Protein AF-A0A2D6WNH4-F1 (afdb_monomer_lite)

Sequence (177 aa):
MKTLCTFFYKVLSRVLILVFLPVSLILLTACETTTAGPNQQRSAAQGAITGALAGAIIGNQSDDNDGSARGAAIGAFAGAVIGSNIGEARDKEIREYREAQRELAQARKEAAIQRGSNITDAELEEAKIRAMGAEAKLNKLKMEQAALIKRAKELKELRAREQRALEELDRLAQGPM

Radius of gyration: 30.28 Å; chains: 1; bounding box: 58×64×82 Å

Secondary structure (DSSP, 8-state):
-HHHHHHHHHHHHHHHHHHHHHHHHHHTT-----PPPHHHHHHHHHHHHHHHHHHHHHHTTSSSTTHHHHHHHHHHHHHHHHHHHHHHHHHHHHHHHHHHHHHHHHHHHHHHHHHTTS--HHHHHHHHHHHHHHHHHHHHHHHHHHHHHHHHHHHHHHHHHHHHHHHHHHHHHT---

Foldseek 3Di:
DVVVVVVVVVVVVVVCCVVVVVVVVVVVVQPDDDDFDPLLQVQLQVQLQVQLVVQLVVLVPPPDPCRNVVRNNVRNVVRNSVRNSVSVVVVVVVVVVVVVVVVVVVVVVVVVVVVVVPPPPVVVVVVVVVVVVVVVVVVVVVVVVVVVVVVVVVVVVVVVVVVVVVVVVVVVVCPDD

Structure (mmCIF, N/CA/C/O backbone):
data_AF-A0A2D6WNH4-F1
#
_entry.id   AF-A0A2D6WNH4-F1
#
loop_
_atom_site.group_PDB
_atom_site.id
_atom_site.type_symbol
_atom_site.label_atom_id
_atom_site.label_alt_id
_atom_site.label_comp_id
_atom_site.label_asym_id
_atom_site.label_entity_id
_atom_site.label_seq_id
_atom_site.pdbx_PDB_ins_code
_atom_site.Cartn_x
_at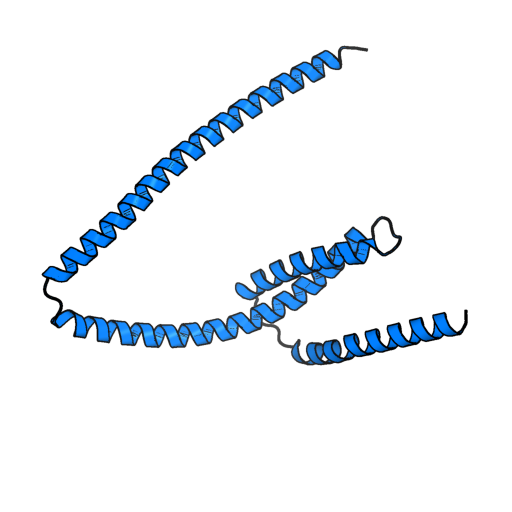om_site.Cartn_y
_atom_site.Cartn_z
_atom_site.occupancy
_atom_site.B_iso_or_equiv
_atom_site.auth_seq_id
_atom_site.auth_comp_id
_atom_site.auth_asym_id
_atom_site.auth_atom_id
_atom_site.pdbx_PDB_model_num
ATOM 1 N N . MET A 1 1 ? -38.048 -29.741 16.646 1.00 50.31 1 MET A N 1
ATOM 2 C CA . MET A 1 1 ? -36.759 -29.462 17.332 1.00 50.31 1 MET A CA 1
ATOM 3 C C . MET A 1 1 ? -35.581 -30.314 16.839 1.00 50.31 1 MET A C 1
ATOM 5 O O . MET A 1 1 ? -34.544 -29.735 16.553 1.00 50.31 1 MET A O 1
ATOM 9 N N . LYS A 1 2 ? -35.693 -31.645 16.675 1.00 45.41 2 LYS A N 1
ATOM 10 C CA . LYS A 1 2 ? -34.552 -32.517 16.285 1.00 45.41 2 LYS A CA 1
ATOM 11 C C . LYS A 1 2 ? -33.973 -32.256 14.875 1.00 45.41 2 LYS A C 1
ATOM 13 O O . LYS A 1 2 ? -32.772 -32.401 14.665 1.00 45.41 2 LYS A O 1
ATOM 18 N N . THR A 1 3 ? -34.803 -31.817 13.930 1.00 44.50 3 THR A N 1
ATOM 19 C CA . THR A 1 3 ? -34.417 -31.474 12.545 1.00 44.50 3 THR A CA 1
ATOM 20 C C . THR A 1 3 ? -33.655 -30.153 12.421 1.00 44.50 3 THR A C 1
ATOM 22 O O . THR A 1 3 ? -32.805 -30.021 11.549 1.00 44.50 3 THR A O 1
ATOM 25 N N . LEU A 1 4 ? -33.894 -29.193 13.320 1.00 51.72 4 LEU A N 1
ATOM 26 C CA . LEU A 1 4 ? -33.196 -27.902 13.312 1.00 51.72 4 LEU A CA 1
ATOM 27 C C . LEU A 1 4 ? -31.758 -28.048 13.838 1.00 51.72 4 LEU A C 1
ATOM 29 O O . LEU A 1 4 ? -30.824 -27.502 13.265 1.00 51.72 4 LEU A O 1
ATOM 33 N N . CYS A 1 5 ? -31.574 -28.864 14.881 1.00 48.47 5 CYS A N 1
ATOM 34 C CA . CYS A 1 5 ? -30.268 -29.127 15.489 1.00 48.47 5 CYS A CA 1
ATOM 35 C C . CYS A 1 5 ? -29.350 -29.953 14.566 1.00 48.47 5 CYS A C 1
ATOM 37 O O . CYS A 1 5 ? -28.169 -29.654 14.423 1.00 48.47 5 CYS A O 1
ATOM 39 N N . THR A 1 6 ? -29.905 -30.940 13.853 1.00 50.81 6 THR A N 1
ATOM 40 C CA . THR A 1 6 ? -29.161 -31.705 12.836 1.00 50.81 6 THR A CA 1
ATOM 41 C C . THR A 1 6 ? -28.815 -30.863 11.611 1.00 50.81 6 THR A C 1
ATOM 43 O O . THR A 1 6 ? -27.744 -31.052 11.041 1.00 50.81 6 THR A O 1
ATOM 46 N N . PHE A 1 7 ? -29.665 -29.904 11.229 1.00 63.47 7 PHE A N 1
ATOM 47 C CA . PHE A 1 7 ? -29.358 -28.950 10.163 1.00 63.47 7 PHE A CA 1
ATOM 48 C C . PHE A 1 7 ? -28.214 -28.009 10.562 1.00 63.47 7 PHE A C 1
ATOM 50 O O . PHE A 1 7 ? -27.222 -27.933 9.841 1.00 63.47 7 PHE A O 1
ATOM 57 N N . PHE A 1 8 ? -28.289 -27.383 11.742 1.00 62.81 8 PHE A N 1
ATOM 58 C CA . PHE A 1 8 ? -27.215 -26.533 12.269 1.00 62.81 8 PHE A CA 1
ATOM 59 C C . PHE A 1 8 ? -25.893 -27.294 12.423 1.00 62.81 8 PHE A C 1
ATOM 61 O O . PHE A 1 8 ? -24.862 -26.812 11.968 1.00 62.81 8 PHE A O 1
ATOM 68 N N . TYR A 1 9 ? -25.918 -28.513 12.968 1.00 61.38 9 TYR A N 1
ATOM 69 C CA . TYR A 1 9 ? -24.726 -29.355 13.109 1.00 61.38 9 TYR A CA 1
ATOM 70 C C . TYR A 1 9 ? -24.104 -29.737 11.753 1.00 61.38 9 TYR A C 1
ATOM 72 O O . TYR A 1 9 ? -22.884 -29.734 11.592 1.00 61.38 9 TYR A O 1
ATOM 80 N N . LYS A 1 10 ? -24.932 -30.016 10.739 1.00 55.06 10 LYS A N 1
ATOM 81 C CA . LYS A 1 10 ? -24.482 -30.403 9.392 1.00 55.06 10 LYS A CA 1
ATOM 82 C C . LYS A 1 10 ? -23.958 -29.212 8.583 1.00 55.06 10 LYS A C 1
ATOM 84 O O . LYS A 1 10 ? -23.014 -29.375 7.812 1.00 55.06 10 LYS A O 1
ATOM 89 N N . VAL A 1 11 ? -24.531 -28.024 8.781 1.00 66.94 11 VAL A N 1
ATOM 90 C CA . VAL A 1 11 ? -24.036 -26.758 8.216 1.00 66.94 11 VAL A CA 1
ATOM 91 C C . VAL A 1 11 ? -22.718 -26.364 8.883 1.00 66.94 11 VAL A C 1
ATOM 93 O O . VAL A 1 11 ? -21.741 -26.120 8.180 1.00 66.94 11 VAL A O 1
ATOM 96 N N . LEU A 1 12 ? -22.648 -26.409 10.215 1.00 69.81 12 LEU A N 1
ATOM 97 C CA . LEU A 1 12 ? -21.442 -26.089 10.979 1.00 69.81 12 LEU A CA 1
ATOM 98 C C . LEU A 1 12 ? -20.280 -27.030 10.624 1.00 69.81 12 LEU A C 1
ATOM 100 O O . LEU A 1 12 ? -19.179 -26.562 10.367 1.00 69.81 12 LEU A O 1
ATOM 104 N N . SER A 1 13 ? -20.533 -28.339 10.504 1.00 69.25 13 SER A N 1
ATOM 105 C CA . SER A 1 13 ? -19.529 -29.337 10.099 1.00 69.25 13 SER A CA 1
ATOM 106 C C . SER A 1 13 ? -19.001 -29.117 8.675 1.00 69.25 13 SER A C 1
ATOM 108 O O . SER A 1 13 ? -17.797 -29.215 8.443 1.00 69.25 13 SER A O 1
ATOM 110 N N . ARG A 1 14 ? -19.870 -28.763 7.717 1.00 68.38 14 ARG A N 1
ATOM 111 C CA . ARG A 1 14 ? -19.444 -28.475 6.336 1.00 68.38 14 ARG A CA 1
ATOM 112 C C . ARG A 1 14 ? -18.647 -27.182 6.221 1.00 68.38 14 ARG A C 1
ATOM 114 O O . ARG A 1 14 ? -17.688 -27.153 5.459 1.00 68.38 14 ARG A O 1
ATOM 121 N N . VAL A 1 15 ? -19.006 -26.151 6.986 1.00 75.06 15 VAL A N 1
ATOM 122 C CA . VAL A 1 15 ? -18.234 -24.901 7.075 1.00 75.06 15 VAL A CA 1
ATOM 123 C C . VAL A 1 15 ? -16.864 -25.169 7.693 1.00 75.06 15 VAL A C 1
ATOM 125 O O . VAL A 1 15 ? -15.859 -24.703 7.166 1.00 75.06 15 VAL A O 1
ATOM 128 N N . LEU A 1 16 ? -16.800 -25.990 8.744 1.00 74.88 16 LEU A N 1
ATOM 129 C CA . LEU A 1 16 ? -15.542 -26.349 9.393 1.00 74.88 16 LEU A CA 1
ATOM 130 C C . LEU A 1 16 ? -14.604 -27.081 8.426 1.00 74.88 16 LEU A C 1
ATOM 132 O O . LEU A 1 16 ? -13.440 -26.718 8.344 1.00 74.88 16 LEU A O 1
ATOM 136 N N . ILE A 1 17 ? -15.116 -28.024 7.627 1.00 76.06 17 ILE A N 1
ATOM 137 C CA . ILE A 1 17 ? -14.339 -28.742 6.599 1.00 76.06 17 ILE A CA 1
ATOM 138 C C . ILE A 1 17 ? -13.912 -27.809 5.453 1.00 76.06 17 ILE A C 1
ATOM 140 O O . ILE A 1 17 ? -12.757 -27.852 5.033 1.00 76.06 17 ILE A O 1
ATOM 144 N N . LEU A 1 18 ? -14.811 -26.944 4.966 1.00 72.00 18 LEU A N 1
ATOM 145 C CA . LEU A 1 18 ? -14.523 -25.989 3.885 1.00 72.00 18 LEU A CA 1
ATOM 146 C C . LEU A 1 18 ? -13.491 -24.926 4.279 1.00 72.00 18 LEU A C 1
ATOM 148 O O . LEU A 1 18 ? -12.800 -24.412 3.406 1.00 72.00 18 LEU A O 1
ATOM 152 N N . VAL A 1 19 ? -13.376 -24.611 5.570 1.00 76.69 19 VAL A N 1
ATOM 153 C CA . VAL A 1 19 ? -12.378 -23.673 6.101 1.00 76.69 19 VAL A CA 1
ATOM 154 C C . VAL A 1 19 ? -11.085 -24.394 6.496 1.00 76.69 19 VAL A C 1
ATOM 156 O O . VAL A 1 19 ? -10.005 -23.896 6.196 1.00 76.69 19 VAL A O 1
ATOM 159 N N . PHE A 1 20 ? -11.150 -25.587 7.099 1.00 73.00 20 PHE A N 1
ATOM 160 C CA . PHE A 1 20 ? -9.949 -26.330 7.511 1.00 73.00 20 PHE A CA 1
ATOM 161 C C . PHE A 1 20 ? -9.117 -26.844 6.332 1.00 73.00 20 PHE A C 1
ATOM 163 O O . PHE A 1 20 ? -7.889 -26.840 6.408 1.00 73.00 20 PHE A O 1
ATOM 170 N N . LEU A 1 21 ? -9.763 -27.279 5.246 1.00 72.38 21 LEU A N 1
ATOM 171 C CA . LEU A 1 21 ? -9.076 -27.841 4.082 1.00 72.38 21 LEU A CA 1
ATOM 172 C C . LEU A 1 21 ? -8.117 -26.837 3.396 1.00 72.38 21 LEU A C 1
ATOM 174 O O . LEU A 1 21 ? -6.955 -27.194 3.199 1.00 72.38 21 LEU A O 1
ATOM 178 N N . PRO A 1 22 ? -8.516 -25.586 3.073 1.00 72.12 22 PRO A N 1
ATOM 179 C CA . PRO A 1 22 ? -7.588 -24.604 2.508 1.00 72.12 22 PRO A CA 1
ATOM 180 C C . PRO A 1 22 ? -6.554 -24.115 3.532 1.00 72.12 22 PRO A C 1
ATOM 182 O O . PRO A 1 22 ? -5.404 -23.887 3.165 1.00 72.12 22 PRO A O 1
ATOM 185 N N . VAL A 1 23 ? -6.915 -24.012 4.817 1.00 73.25 23 VAL A N 1
ATOM 186 C CA . VAL A 1 23 ? -5.987 -23.608 5.892 1.00 73.25 23 VAL A CA 1
ATOM 187 C C . VAL A 1 23 ? -4.839 -24.609 6.046 1.00 73.25 23 VAL A C 1
ATOM 189 O O . VAL A 1 23 ? -3.686 -24.200 6.169 1.00 73.25 23 VAL A O 1
ATOM 192 N N . SER A 1 24 ? -5.121 -25.913 5.955 1.00 65.44 24 SER A N 1
ATOM 193 C CA . SER A 1 24 ? -4.091 -26.958 5.971 1.00 65.44 24 SER A CA 1
ATOM 194 C C . SER A 1 24 ? -3.094 -26.821 4.819 1.00 65.44 24 SER A C 1
ATOM 196 O O . SER A 1 24 ? -1.923 -27.134 5.001 1.00 65.44 24 SER A O 1
ATOM 198 N N . LEU A 1 25 ? -3.540 -26.371 3.644 1.00 63.34 25 LEU A N 1
ATOM 199 C CA . LEU A 1 25 ? -2.688 -26.243 2.462 1.00 63.34 25 LEU A CA 1
ATOM 200 C C . LEU A 1 25 ? -1.765 -25.016 2.553 1.00 63.34 25 LEU A C 1
ATOM 202 O O . LEU A 1 25 ? -0.616 -25.076 2.128 1.00 63.34 25 LEU A O 1
ATOM 206 N N . ILE A 1 26 ? -2.247 -23.934 3.172 1.00 66.38 26 ILE A N 1
ATOM 207 C CA . ILE A 1 26 ? -1.484 -22.697 3.413 1.00 66.38 26 ILE A CA 1
ATOM 208 C C . ILE A 1 26 ? -0.382 -22.913 4.468 1.00 66.38 26 ILE A C 1
ATOM 210 O O . ILE A 1 26 ? 0.686 -22.305 4.393 1.00 66.38 26 ILE A O 1
ATOM 214 N N . LEU A 1 27 ? -0.605 -23.809 5.437 1.00 61.50 27 LEU A N 1
ATOM 215 C CA . LEU A 1 27 ? 0.377 -24.127 6.481 1.00 61.50 27 LEU A CA 1
ATOM 216 C C . LEU A 1 27 ? 1.625 -24.846 5.942 1.00 61.50 27 LEU A C 1
ATOM 218 O O . LEU A 1 27 ? 2.699 -24.686 6.518 1.00 61.50 27 LEU A O 1
ATOM 222 N N . LEU A 1 28 ? 1.524 -25.582 4.827 1.00 58.50 28 LEU A N 1
ATOM 223 C CA . LEU A 1 28 ? 2.681 -26.254 4.217 1.00 58.50 28 LEU A CA 1
ATOM 224 C C . LEU A 1 28 ? 3.659 -25.279 3.537 1.00 58.50 28 LEU A C 1
ATOM 226 O O . LEU A 1 28 ? 4.811 -25.641 3.319 1.00 58.50 28 LEU A O 1
ATOM 230 N N . THR A 1 29 ? 3.241 -24.049 3.222 1.00 58.00 29 THR A N 1
ATOM 231 C CA . THR A 1 29 ? 4.076 -23.065 2.506 1.00 58.00 29 THR A CA 1
ATOM 232 C C . THR A 1 29 ? 4.747 -22.027 3.415 1.00 58.00 29 THR A C 1
ATOM 234 O O . THR A 1 29 ? 5.402 -21.120 2.917 1.00 58.00 29 THR A O 1
ATOM 237 N N . ALA A 1 30 ? 4.573 -22.112 4.739 1.00 56.06 30 ALA A N 1
ATOM 238 C CA . ALA A 1 30 ? 4.916 -21.030 5.673 1.00 56.06 30 ALA A CA 1
ATOM 239 C C . ALA A 1 30 ? 6.320 -21.112 6.316 1.00 56.06 30 ALA A C 1
ATOM 241 O O . ALA A 1 30 ? 6.623 -20.313 7.199 1.00 56.06 30 ALA A O 1
ATOM 242 N N . CYS A 1 31 ? 7.172 -22.064 5.923 1.00 52.88 31 CYS A N 1
ATOM 243 C CA . CYS A 1 31 ? 8.458 -22.315 6.583 1.00 52.88 31 CYS A CA 1
ATOM 244 C C . CYS A 1 31 ? 9.664 -21.827 5.758 1.00 52.88 31 CYS A C 1
ATOM 246 O O . CYS A 1 31 ? 10.503 -22.628 5.366 1.00 52.88 31 CYS A O 1
ATOM 248 N N . GLU A 1 32 ? 9.778 -20.521 5.521 1.00 51.41 32 GLU A N 1
ATOM 249 C CA . GLU A 1 32 ? 11.066 -19.872 5.239 1.00 51.41 32 GLU A CA 1
ATOM 250 C C . GLU A 1 32 ? 11.098 -18.510 5.939 1.00 51.41 32 GLU A C 1
ATOM 252 O O . GLU A 1 32 ? 10.154 -17.733 5.839 1.00 51.41 32 GLU A O 1
ATOM 257 N N . THR A 1 33 ? 12.163 -18.238 6.696 1.00 44.19 33 THR A N 1
ATOM 258 C CA . THR A 1 33 ? 12.348 -16.983 7.436 1.00 44.19 33 THR A CA 1
ATOM 259 C C . THR A 1 33 ? 13.465 -16.161 6.800 1.00 44.19 33 THR A C 1
ATOM 261 O O . THR A 1 33 ? 14.642 -16.465 7.007 1.00 44.19 33 THR A O 1
ATOM 264 N N . THR A 1 34 ? 13.105 -15.100 6.074 1.00 53.66 34 THR A N 1
ATOM 265 C CA . THR A 1 34 ? 14.038 -14.093 5.538 1.00 53.66 34 THR A CA 1
ATOM 266 C C . THR A 1 34 ? 13.935 -12.784 6.332 1.00 53.66 34 THR A C 1
ATOM 268 O O . THR A 1 34 ? 12.909 -12.460 6.929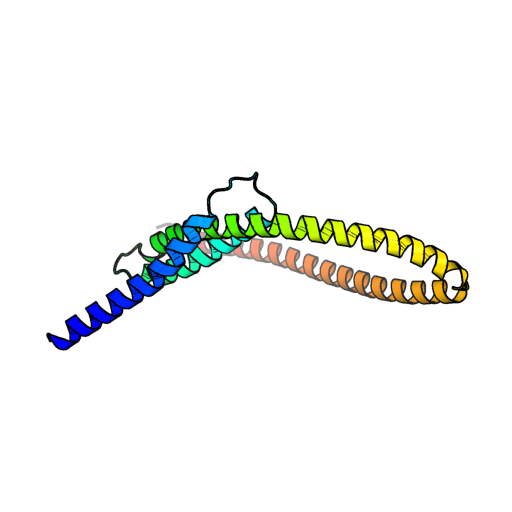 1.00 53.66 34 THR A O 1
ATOM 271 N N . THR A 1 35 ? 15.016 -12.001 6.358 1.00 58.56 35 THR A N 1
ATOM 272 C CA . THR A 1 35 ? 15.035 -10.631 6.897 1.00 58.56 35 THR A CA 1
ATOM 273 C C . THR A 1 35 ? 13.948 -9.755 6.257 1.00 58.56 35 THR A C 1
ATOM 275 O O . THR A 1 35 ? 13.848 -9.691 5.033 1.00 58.56 35 THR A O 1
ATOM 278 N N . ALA A 1 36 ? 13.168 -9.047 7.085 1.00 67.88 36 ALA A N 1
ATOM 279 C CA . ALA A 1 36 ? 11.939 -8.398 6.638 1.00 67.88 36 ALA A CA 1
ATOM 280 C C . ALA A 1 36 ? 12.145 -7.246 5.636 1.00 67.88 36 ALA A C 1
ATOM 282 O O . ALA A 1 36 ? 12.818 -6.259 5.942 1.00 67.88 36 ALA A O 1
ATOM 283 N N . GLY A 1 37 ? 11.518 -7.349 4.460 1.00 81.38 37 GLY A N 1
ATOM 284 C CA . GLY A 1 37 ? 11.571 -6.334 3.402 1.00 81.38 37 GLY A CA 1
ATOM 285 C C . GLY A 1 37 ? 10.523 -5.204 3.514 1.00 81.38 37 GLY A C 1
ATOM 286 O O . GLY A 1 37 ? 9.620 -5.239 4.358 1.00 81.38 37 GLY A O 1
ATOM 287 N N . PRO A 1 38 ? 10.605 -4.154 2.671 1.00 83.62 38 PRO A N 1
ATOM 288 C CA . PRO A 1 38 ? 9.676 -3.020 2.713 1.00 83.62 38 PRO A CA 1
ATOM 289 C C . PRO A 1 38 ? 8.227 -3.403 2.389 1.00 83.62 38 PRO A C 1
ATOM 291 O O . PRO A 1 38 ? 7.293 -2.845 2.975 1.00 83.62 38 PRO A O 1
ATOM 294 N N . ASN A 1 39 ? 8.012 -4.337 1.454 1.00 88.19 39 ASN A N 1
ATOM 295 C CA . ASN A 1 39 ? 6.658 -4.779 1.121 1.00 88.19 39 ASN A CA 1
ATOM 296 C C . ASN A 1 39 ? 6.127 -5.777 2.146 1.00 88.19 39 ASN A C 1
ATOM 298 O O . ASN A 1 39 ? 4.917 -5.803 2.367 1.00 88.19 39 ASN A O 1
ATOM 302 N N . GLN A 1 40 ? 7.002 -6.520 2.821 1.00 87.81 40 GLN A N 1
ATOM 303 C CA . GLN A 1 40 ? 6.658 -7.319 3.995 1.00 87.81 40 GLN A CA 1
ATOM 304 C C . GLN A 1 40 ? 6.091 -6.465 5.127 1.00 87.81 40 GLN A C 1
ATOM 306 O O . GLN A 1 40 ? 4.982 -6.734 5.579 1.00 87.81 40 GLN A O 1
ATOM 311 N N . GLN A 1 41 ? 6.758 -5.374 5.515 1.00 89.00 41 GLN A N 1
ATOM 312 C CA . GLN A 1 41 ? 6.231 -4.467 6.546 1.00 89.00 41 GLN A CA 1
ATOM 313 C C . GLN A 1 41 ? 4.897 -3.830 6.140 1.00 89.00 41 GLN A C 1
ATOM 315 O O . GLN A 1 41 ? 3.963 -3.781 6.939 1.00 89.00 41 GLN A O 1
ATOM 320 N N . ARG A 1 42 ? 4.778 -3.368 4.888 1.00 89.50 42 ARG A N 1
ATOM 321 C CA . ARG A 1 42 ? 3.523 -2.787 4.382 1.00 89.50 42 ARG A CA 1
ATOM 322 C C . ARG A 1 42 ? 2.386 -3.798 4.350 1.00 89.50 42 ARG A C 1
ATOM 324 O O . ARG A 1 42 ? 1.281 -3.470 4.769 1.00 89.50 42 ARG A O 1
ATOM 331 N N . SER A 1 43 ? 2.651 -5.007 3.867 1.00 90.19 43 SER A N 1
ATOM 332 C CA . SER A 1 43 ? 1.639 -6.058 3.757 1.00 90.19 43 SER A CA 1
ATOM 333 C C . SER A 1 43 ? 1.249 -6.584 5.140 1.00 90.19 43 SER A C 1
ATOM 335 O O . SER A 1 43 ? 0.067 -6.799 5.382 1.00 90.19 43 SER A O 1
ATOM 337 N N . ALA A 1 44 ? 2.195 -6.682 6.082 1.00 91.56 44 ALA A N 1
ATOM 338 C CA . ALA A 1 44 ? 1.916 -6.979 7.485 1.00 91.56 44 ALA A CA 1
ATOM 339 C C . ALA A 1 44 ? 1.047 -5.894 8.132 1.00 91.56 44 ALA A C 1
ATOM 341 O O . ALA A 1 44 ? 0.029 -6.207 8.736 1.00 91.56 44 ALA A O 1
ATOM 342 N N . ALA A 1 45 ? 1.385 -4.613 7.962 1.00 92.25 45 ALA A N 1
ATOM 343 C CA . ALA A 1 45 ? 0.594 -3.512 8.512 1.00 92.25 45 ALA A CA 1
ATOM 344 C C . ALA A 1 45 ? -0.821 -3.461 7.912 1.00 92.25 45 ALA A C 1
ATOM 346 O O . ALA A 1 45 ? -1.805 -3.322 8.635 1.00 92.25 45 ALA A O 1
ATOM 347 N N . GLN A 1 46 ? -0.939 -3.618 6.592 1.00 92.62 46 GLN A N 1
ATOM 348 C CA . GLN A 1 46 ? -2.230 -3.633 5.907 1.00 92.62 46 GLN A CA 1
ATOM 349 C C . GLN A 1 46 ? -3.071 -4.850 6.313 1.00 92.62 46 GLN A C 1
ATOM 351 O O . GLN A 1 46 ? -4.272 -4.716 6.555 1.00 92.62 46 GLN A O 1
ATOM 356 N N . GLY A 1 47 ? -2.439 -6.019 6.433 1.00 88.44 47 GLY A N 1
ATOM 357 C CA . GLY A 1 47 ? -3.063 -7.238 6.930 1.00 88.44 47 GLY A CA 1
ATOM 358 C C . GLY A 1 47 ? -3.521 -7.089 8.377 1.00 88.44 47 GLY A C 1
ATOM 359 O O . GLY A 1 47 ? -4.649 -7.453 8.687 1.00 88.44 47 GLY A O 1
ATOM 360 N N . ALA A 1 48 ? -2.710 -6.471 9.237 1.00 95.81 48 ALA A N 1
ATOM 361 C CA . ALA A 1 48 ? -3.058 -6.199 10.626 1.00 95.81 48 ALA A CA 1
ATOM 362 C C . ALA A 1 48 ? -4.275 -5.280 10.739 1.00 95.81 48 ALA A C 1
ATOM 364 O O . ALA A 1 48 ? -5.219 -5.599 11.449 1.00 95.81 48 ALA A O 1
ATOM 365 N N . ILE A 1 49 ? -4.298 -4.165 10.005 1.00 96.12 49 ILE A N 1
ATOM 366 C CA . ILE A 1 49 ? -5.431 -3.228 10.027 1.00 96.12 49 ILE A CA 1
ATOM 367 C C . ILE A 1 49 ? -6.701 -3.913 9.515 1.00 96.12 49 ILE A C 1
ATOM 369 O O . ILE A 1 49 ? -7.750 -3.841 10.151 1.00 96.12 49 ILE A O 1
ATOM 373 N N . THR A 1 50 ? -6.606 -4.618 8.386 1.00 95.00 50 THR A N 1
ATOM 374 C CA . THR A 1 50 ? -7.757 -5.304 7.780 1.00 95.00 50 THR A CA 1
ATOM 375 C C . THR A 1 50 ? -8.275 -6.417 8.691 1.00 95.00 50 THR A C 1
ATOM 377 O O . THR A 1 50 ? -9.479 -6.529 8.917 1.00 95.00 50 THR A O 1
ATOM 380 N N . GLY A 1 51 ? -7.366 -7.208 9.261 1.00 91.94 51 GLY A N 1
ATOM 381 C CA . GLY A 1 51 ? -7.683 -8.270 10.202 1.00 91.94 51 GLY A CA 1
ATOM 382 C C . GLY A 1 51 ? -8.261 -7.735 11.508 1.00 91.94 51 GLY A C 1
ATOM 383 O O . GLY A 1 51 ? -9.214 -8.315 12.013 1.00 91.94 51 GLY A O 1
ATOM 384 N N . ALA A 1 52 ? -7.768 -6.606 12.020 1.00 96.69 52 ALA A N 1
ATOM 385 C CA . ALA A 1 52 ? -8.309 -5.966 13.216 1.00 96.69 52 ALA A CA 1
ATOM 386 C C . ALA A 1 52 ? -9.757 -5.522 13.013 1.00 96.69 52 ALA A C 1
ATOM 388 O O . ALA A 1 52 ? -10.606 -5.787 13.856 1.00 96.69 52 ALA A O 1
ATOM 389 N N . LEU A 1 53 ? -10.054 -4.884 11.877 1.00 96.00 53 LEU A N 1
ATOM 390 C CA . LEU A 1 53 ? -11.411 -4.444 11.555 1.00 96.00 53 LEU A CA 1
ATOM 391 C C . LEU A 1 53 ? -12.364 -5.634 11.402 1.00 96.00 53 LEU A C 1
ATOM 393 O O . LEU A 1 53 ? -13.435 -5.648 12.007 1.00 96.00 53 LEU A O 1
ATOM 397 N N . ALA A 1 54 ? -11.963 -6.654 10.639 1.00 93.56 54 ALA A N 1
ATOM 398 C CA . ALA A 1 54 ? -12.765 -7.864 10.469 1.00 93.56 54 ALA A CA 1
ATOM 399 C C . ALA A 1 54 ? -12.970 -8.599 11.804 1.00 93.56 54 ALA A C 1
ATOM 401 O O . ALA A 1 54 ? -14.085 -8.997 12.140 1.00 93.56 54 ALA A O 1
ATOM 402 N N . GLY A 1 55 ? -11.901 -8.729 12.589 1.00 91.19 55 GLY A N 1
ATOM 403 C CA . GLY A 1 55 ? -11.913 -9.354 13.902 1.00 91.19 55 GLY A CA 1
ATOM 404 C C . GLY A 1 55 ? -12.777 -8.600 14.908 1.00 91.19 55 GLY A C 1
ATOM 405 O O . GLY A 1 55 ? -13.495 -9.242 15.662 1.00 91.19 55 GLY A O 1
ATOM 406 N N . ALA A 1 56 ? -12.782 -7.266 14.886 1.00 93.94 56 ALA A N 1
ATOM 407 C CA . ALA A 1 56 ? -13.648 -6.449 15.736 1.00 93.94 56 ALA A CA 1
ATOM 408 C C . ALA A 1 56 ? -15.133 -6.687 15.433 1.00 93.94 56 ALA A C 1
ATOM 410 O O . ALA A 1 56 ? -15.926 -6.911 16.345 1.00 93.94 56 ALA A O 1
ATOM 411 N N . ILE A 1 57 ? -15.502 -6.697 14.145 1.00 93.44 57 ILE A N 1
ATOM 412 C CA . ILE A 1 57 ? -16.886 -6.923 13.699 1.00 93.44 57 ILE A CA 1
ATOM 413 C C . ILE A 1 57 ? -17.369 -8.317 14.114 1.00 93.44 57 ILE A C 1
ATOM 415 O O . ILE A 1 57 ? -18.464 -8.452 14.657 1.00 93.44 57 ILE A O 1
ATOM 419 N N . ILE A 1 58 ? -16.552 -9.348 13.879 1.00 89.75 58 ILE A N 1
ATOM 420 C CA . ILE A 1 58 ? -16.882 -10.735 14.241 1.00 89.75 58 ILE A CA 1
ATOM 421 C C . ILE A 1 58 ? -16.895 -10.904 15.766 1.00 89.75 58 ILE A C 1
ATOM 423 O O . ILE A 1 58 ? -17.800 -11.521 16.323 1.00 89.75 58 ILE A O 1
ATOM 427 N N . GLY A 1 59 ? -15.912 -10.328 16.454 1.00 87.81 59 GLY A N 1
ATOM 428 C CA . GLY A 1 59 ? -15.773 -10.400 17.904 1.00 87.81 59 GLY A CA 1
ATOM 429 C C . GLY A 1 59 ? -16.941 -9.761 18.650 1.00 87.81 59 GLY A C 1
ATOM 430 O O . GLY A 1 59 ? -17.345 -10.271 19.688 1.00 87.81 59 GLY A O 1
ATOM 431 N N . ASN A 1 60 ? -17.549 -8.715 18.085 1.00 89.88 60 ASN A N 1
ATOM 432 C CA . ASN A 1 60 ? -18.731 -8.054 18.643 1.00 89.88 60 ASN A CA 1
ATOM 433 C C . ASN A 1 60 ? -20.004 -8.928 18.631 1.00 89.88 60 ASN A C 1
ATOM 435 O O . ASN A 1 60 ? -21.011 -8.532 19.206 1.00 89.88 60 ASN A O 1
ATOM 439 N N . GLN A 1 61 ? -19.998 -10.083 17.952 1.00 86.38 61 GLN A N 1
ATOM 440 C CA . GLN A 1 61 ? -21.115 -11.040 17.972 1.00 86.38 61 GLN A CA 1
ATOM 441 C C . GLN A 1 61 ? -21.005 -12.073 19.101 1.00 86.38 61 GLN A C 1
ATOM 443 O O . GLN A 1 61 ? -21.953 -12.814 19.339 1.00 86.38 61 GLN A O 1
ATOM 448 N N . SER A 1 62 ? -19.854 -12.155 19.773 1.00 77.12 62 SER A N 1
ATOM 449 C CA . SER A 1 62 ? -19.737 -12.924 21.012 1.00 77.12 62 SER A CA 1
ATOM 450 C C . SER A 1 62 ? -20.290 -12.046 22.132 1.00 77.12 62 SER A C 1
ATOM 452 O O . SER A 1 62 ? -19.833 -10.913 22.243 1.00 77.12 62 SER A O 1
ATOM 454 N N . ASP A 1 63 ? -21.253 -12.536 22.923 1.00 70.94 63 ASP A N 1
ATOM 455 C CA . ASP A 1 63 ? -21.937 -11.840 24.039 1.00 70.94 63 ASP A CA 1
ATOM 456 C C . ASP A 1 63 ? -21.001 -11.460 25.225 1.00 70.94 63 ASP A C 1
ATOM 458 O O . ASP A 1 63 ? -21.360 -11.572 26.395 1.00 70.94 63 ASP A O 1
ATOM 462 N N . ASP A 1 64 ? -19.777 -11.017 24.931 1.00 77.88 64 ASP A N 1
ATOM 463 C CA . ASP A 1 64 ? -18.758 -10.527 25.851 1.00 77.88 64 ASP A CA 1
ATOM 464 C C . ASP A 1 64 ? -18.595 -9.011 25.667 1.00 77.88 64 ASP A C 1
ATOM 466 O O . ASP A 1 64 ? -18.413 -8.526 24.548 1.00 77.88 64 ASP A O 1
ATOM 470 N N . ASN A 1 65 ? -18.540 -8.264 26.776 1.00 79.06 65 ASN A N 1
ATOM 471 C CA . ASN A 1 65 ? -18.335 -6.804 26.762 1.00 79.06 65 ASN A CA 1
ATOM 472 C C . ASN A 1 65 ? -17.044 -6.374 26.025 1.00 79.06 65 ASN A C 1
ATOM 474 O O . ASN A 1 65 ? -16.987 -5.273 25.487 1.00 79.06 65 ASN A O 1
ATOM 478 N N . ASP A 1 66 ? -16.043 -7.262 25.943 1.00 89.69 66 ASP A N 1
ATOM 479 C CA . ASP A 1 66 ? -14.755 -7.038 25.266 1.00 89.69 66 ASP A CA 1
ATOM 480 C C . ASP A 1 66 ? -14.585 -7.850 23.966 1.00 89.69 66 ASP A C 1
ATOM 482 O O . ASP A 1 66 ? -13.478 -7.943 23.419 1.00 89.69 66 ASP A O 1
ATOM 486 N N . GLY A 1 67 ? -15.659 -8.451 23.443 1.00 87.94 67 GLY A N 1
ATOM 487 C CA . GLY A 1 67 ? -15.607 -9.301 22.250 1.00 87.94 67 GLY A CA 1
ATOM 488 C C . GLY A 1 67 ? -14.987 -8.590 21.042 1.00 87.94 67 GLY A C 1
ATOM 489 O O . GLY A 1 67 ? -14.131 -9.151 20.356 1.00 87.94 67 GLY A O 1
ATOM 490 N N . SER A 1 68 ? -15.329 -7.314 20.839 1.00 90.81 68 SER A N 1
ATOM 491 C CA . SER A 1 68 ? -14.777 -6.473 19.767 1.00 90.81 68 SER A CA 1
ATOM 492 C C . SER A 1 68 ? -13.270 -6.221 19.927 1.00 90.81 68 SER A C 1
ATOM 494 O O . SER A 1 68 ? -12.505 -6.405 18.980 1.00 90.81 68 SER A O 1
ATOM 496 N N . ALA A 1 69 ? -12.801 -5.882 21.134 1.00 92.94 69 ALA A N 1
ATOM 497 C CA . ALA A 1 69 ? -11.383 -5.612 21.390 1.00 92.94 69 ALA A CA 1
ATOM 498 C C . ALA A 1 69 ? -10.518 -6.876 21.254 1.00 92.94 69 ALA A C 1
ATOM 500 O O . ALA A 1 69 ? -9.457 -6.852 20.623 1.00 92.94 69 ALA A O 1
ATOM 501 N N . ARG A 1 70 ? -10.994 -8.008 21.789 1.00 92.75 70 ARG A N 1
ATOM 502 C CA . ARG A 1 70 ? -10.322 -9.311 21.656 1.00 92.75 70 ARG A CA 1
ATOM 503 C C . ARG A 1 70 ? -10.289 -9.772 20.204 1.00 92.75 70 ARG A C 1
ATOM 505 O O . ARG A 1 70 ? -9.240 -10.196 19.720 1.00 92.75 70 ARG A O 1
ATOM 512 N N . GLY A 1 71 ? -11.414 -9.645 19.504 1.00 90.06 71 GLY A N 1
ATOM 513 C CA . GLY A 1 71 ? -11.510 -9.953 18.085 1.00 90.06 71 GLY A CA 1
ATOM 514 C C . GLY A 1 71 ? -10.551 -9.105 17.250 1.00 90.06 71 GLY A C 1
ATOM 515 O O . GLY A 1 71 ? -9.833 -9.645 16.408 1.00 90.06 71 GLY A O 1
ATOM 516 N N . ALA A 1 72 ? -10.455 -7.805 17.539 1.00 95.62 72 ALA A N 1
ATOM 517 C CA . 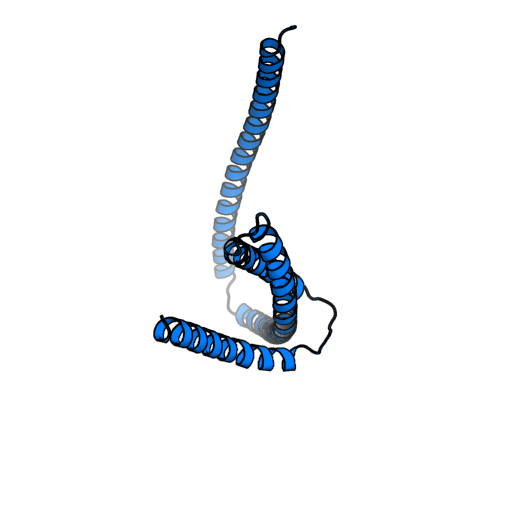ALA A 1 72 ? -9.521 -6.901 16.876 1.00 95.62 72 ALA A CA 1
ATOM 518 C C . ALA A 1 72 ? -8.059 -7.306 17.094 1.00 95.62 72 ALA A C 1
ATOM 520 O O . ALA A 1 72 ? -7.294 -7.366 16.136 1.00 95.62 72 ALA A O 1
ATOM 521 N N . ALA A 1 73 ? -7.663 -7.626 18.328 1.00 95.19 73 ALA A N 1
ATOM 522 C CA . ALA A 1 73 ? -6.289 -8.021 18.637 1.00 95.19 73 ALA A CA 1
ATOM 523 C C . ALA A 1 73 ? -5.885 -9.325 17.928 1.00 95.19 73 ALA A C 1
ATOM 525 O O . ALA A 1 73 ? -4.814 -9.405 17.321 1.00 95.19 73 ALA A O 1
ATOM 526 N N . ILE A 1 74 ? -6.763 -10.332 17.954 1.00 93.06 74 ILE A N 1
ATOM 527 C CA . ILE A 1 74 ? -6.531 -11.627 17.297 1.00 93.06 74 ILE A CA 1
ATOM 528 C C . ILE A 1 74 ? -6.472 -11.449 15.778 1.00 93.06 74 ILE A C 1
ATOM 530 O O . ILE A 1 74 ? -5.555 -11.950 15.125 1.00 93.06 74 ILE A O 1
ATOM 534 N N . GLY A 1 75 ? -7.424 -10.701 15.221 1.00 91.00 75 GLY A N 1
ATOM 535 C CA . GLY A 1 75 ? -7.469 -10.403 13.798 1.00 91.00 75 GLY A CA 1
ATOM 536 C C . GLY A 1 75 ? -6.248 -9.611 13.330 1.00 91.00 75 GLY A C 1
ATOM 537 O O . GLY A 1 75 ? -5.689 -9.921 12.281 1.00 91.00 75 GLY A O 1
ATOM 538 N N . ALA A 1 76 ? -5.780 -8.649 14.128 1.00 95.69 76 ALA A N 1
ATOM 539 C CA . ALA A 1 76 ? -4.575 -7.880 13.841 1.00 95.69 76 ALA A CA 1
ATOM 540 C C . ALA A 1 76 ? -3.331 -8.766 13.791 1.00 95.69 76 ALA A C 1
ATOM 542 O O . ALA A 1 76 ? -2.558 -8.691 12.838 1.00 95.69 76 ALA A O 1
ATOM 543 N N . PHE A 1 77 ? -3.147 -9.629 14.791 1.00 96.00 77 PHE A N 1
ATOM 544 C CA . PHE A 1 77 ? -2.004 -10.533 14.844 1.00 96.00 77 PHE A CA 1
ATOM 545 C C . PHE A 1 77 ? -2.013 -11.525 13.675 1.00 96.00 77 PHE A C 1
ATOM 547 O O . PHE A 1 77 ? -1.024 -11.637 12.950 1.00 96.00 77 PHE A O 1
ATOM 554 N N . ALA A 1 78 ? -3.147 -12.189 13.432 1.00 92.75 78 ALA A N 1
ATOM 555 C CA . ALA A 1 78 ? -3.286 -13.135 12.327 1.00 92.75 78 ALA A CA 1
ATOM 556 C C . ALA A 1 78 ? -3.075 -12.453 10.965 1.00 92.75 78 ALA A C 1
ATOM 558 O O . ALA A 1 78 ? -2.333 -12.953 10.117 1.00 92.75 78 ALA A O 1
ATOM 559 N N . GLY A 1 79 ? -3.674 -11.276 10.775 1.00 89.31 79 GLY A N 1
ATOM 560 C CA . GLY A 1 79 ? -3.518 -10.477 9.566 1.00 89.31 79 GLY A CA 1
ATOM 561 C C . GLY A 1 79 ? -2.082 -9.997 9.347 1.00 89.31 79 GLY A C 1
ATOM 562 O O . GLY A 1 79 ? -1.611 -10.004 8.211 1.00 89.31 79 GLY A O 1
ATOM 563 N N . ALA A 1 80 ? -1.360 -9.638 10.412 1.00 92.56 80 ALA A N 1
ATOM 564 C CA . ALA A 1 80 ? 0.046 -9.243 10.337 1.00 92.56 80 ALA A CA 1
ATOM 565 C C . ALA A 1 80 ? 0.947 -10.397 9.888 1.00 92.56 80 ALA A C 1
ATOM 567 O O . ALA A 1 80 ? 1.775 -10.215 8.997 1.00 92.56 80 ALA A O 1
ATOM 568 N N . VAL A 1 81 ? 0.767 -11.582 10.479 1.00 92.06 81 VAL A N 1
ATOM 569 C CA . VAL A 1 81 ? 1.553 -12.782 10.155 1.00 92.06 81 VAL A CA 1
ATOM 570 C C . VAL A 1 81 ? 1.328 -13.192 8.699 1.00 92.06 81 VAL A C 1
ATOM 572 O O . VAL A 1 81 ? 2.286 -13.353 7.944 1.00 92.06 81 VAL A O 1
ATOM 575 N N . ILE A 1 82 ? 0.064 -13.282 8.274 1.00 88.88 82 ILE A N 1
ATOM 576 C CA . ILE A 1 82 ? -0.284 -13.639 6.891 1.00 88.88 82 ILE A CA 1
ATOM 577 C C . ILE A 1 82 ? 0.225 -12.568 5.916 1.00 88.88 82 ILE A C 1
ATOM 579 O O . ILE A 1 82 ? 0.846 -12.887 4.902 1.00 88.88 82 ILE A O 1
ATOM 583 N N . GLY A 1 83 ? 0.001 -11.291 6.235 1.00 85.44 83 GLY A N 1
ATOM 584 C CA . GLY A 1 83 ? 0.437 -10.169 5.411 1.00 85.44 83 GLY A CA 1
ATOM 585 C C . GLY A 1 83 ? 1.956 -10.100 5.254 1.00 85.44 83 GLY A C 1
ATOM 586 O O . GLY A 1 83 ? 2.439 -9.824 4.158 1.00 85.44 83 GLY A O 1
ATOM 587 N N . SER A 1 84 ? 2.712 -10.401 6.312 1.00 87.75 84 SER A N 1
ATOM 588 C CA . SER A 1 84 ? 4.176 -10.464 6.284 1.00 87.75 84 SER A CA 1
ATOM 589 C C . SER A 1 84 ? 4.667 -11.480 5.248 1.00 87.75 84 SER A C 1
ATOM 591 O O . SER A 1 84 ? 5.444 -11.127 4.362 1.00 87.75 84 SER A O 1
ATOM 593 N N . ASN A 1 85 ? 4.145 -12.708 5.292 1.00 85.69 85 ASN A N 1
ATOM 594 C CA . ASN A 1 85 ? 4.572 -13.783 4.390 1.00 85.69 85 ASN A CA 1
ATOM 595 C C . ASN A 1 85 ? 4.277 -13.456 2.916 1.00 85.69 85 ASN A C 1
ATOM 597 O O . ASN A 1 85 ? 5.116 -13.669 2.042 1.00 85.69 85 ASN A O 1
ATOM 601 N N . ILE A 1 86 ? 3.108 -12.871 2.632 1.00 86.69 86 ILE A N 1
ATOM 602 C CA . ILE A 1 86 ? 2.745 -12.438 1.271 1.00 86.69 86 ILE A CA 1
ATOM 603 C C . ILE A 1 86 ? 3.679 -11.323 0.783 1.00 86.69 86 ILE A C 1
ATOM 605 O O . ILE A 1 86 ? 4.078 -11.292 -0.383 1.00 86.69 86 ILE A O 1
ATOM 609 N N . GLY A 1 87 ? 4.021 -10.380 1.662 1.00 85.75 87 GLY A N 1
ATOM 610 C CA . GLY A 1 87 ? 4.908 -9.279 1.308 1.00 85.75 87 GLY A CA 1
ATOM 611 C C . GLY A 1 87 ? 6.342 -9.729 1.022 1.00 85.75 87 GLY A C 1
ATOM 612 O O . GLY A 1 87 ? 6.958 -9.170 0.116 1.00 85.75 87 GLY A O 1
ATOM 613 N N . GLU A 1 88 ? 6.835 -10.761 1.714 1.00 86.81 88 GLU A N 1
ATOM 614 C CA . GLU A 1 88 ? 8.142 -11.375 1.440 1.00 86.81 88 GLU A CA 1
ATOM 615 C C . GLU A 1 88 ? 8.190 -11.998 0.035 1.00 86.81 88 GLU A C 1
ATOM 617 O O . GLU A 1 88 ? 9.119 -11.734 -0.732 1.00 86.81 88 GLU A O 1
ATOM 622 N N . ALA A 1 89 ? 7.156 -12.756 -0.349 1.00 85.62 89 ALA A N 1
ATOM 623 C CA . ALA A 1 89 ? 7.060 -13.333 -1.692 1.00 85.62 89 ALA A CA 1
ATOM 624 C C . ALA A 1 89 ? 7.027 -12.247 -2.784 1.00 85.62 89 ALA A C 1
ATOM 626 O O . ALA A 1 89 ? 7.718 -12.358 -3.798 1.00 85.62 89 ALA A O 1
ATOM 627 N N . ARG A 1 90 ? 6.296 -11.147 -2.547 1.00 86.88 90 ARG A N 1
ATOM 628 C CA . ARG A 1 90 ? 6.276 -9.997 -3.467 1.00 86.88 90 ARG A CA 1
ATOM 629 C C . ARG A 1 90 ? 7.619 -9.291 -3.585 1.00 86.88 90 ARG A C 1
ATOM 631 O O . ARG A 1 90 ? 7.938 -8.779 -4.656 1.00 86.88 90 ARG A O 1
ATOM 638 N N . ASP A 1 91 ? 8.390 -9.218 -2.504 1.00 88.50 91 ASP A N 1
ATOM 639 C CA . ASP A 1 91 ? 9.715 -8.602 -2.544 1.00 88.50 91 ASP A CA 1
ATOM 640 C C . ASP A 1 91 ? 10.668 -9.379 -3.469 1.00 88.50 91 ASP A C 1
ATOM 642 O O . ASP A 1 91 ? 11.466 -8.745 -4.165 1.00 88.50 91 ASP A O 1
ATOM 646 N N . LYS A 1 92 ? 10.545 -10.715 -3.548 1.00 87.12 92 LYS A N 1
ATOM 647 C CA . LYS A 1 92 ? 11.303 -11.550 -4.501 1.00 87.12 92 LYS A CA 1
ATOM 648 C C . LYS A 1 92 ? 10.908 -11.236 -5.952 1.00 87.12 92 LYS A C 1
ATOM 650 O O . LYS A 1 92 ? 11.761 -10.837 -6.742 1.00 87.12 92 LYS A O 1
ATOM 655 N N . GLU A 1 93 ? 9.614 -11.272 -6.267 1.00 86.94 93 GLU A N 1
ATOM 656 C CA . GLU A 1 93 ? 9.101 -11.005 -7.623 1.00 86.94 93 GLU A CA 1
ATOM 657 C C . GLU A 1 93 ? 9.449 -9.589 -8.120 1.00 86.94 93 GLU A C 1
ATOM 659 O O . GLU A 1 93 ? 9.901 -9.386 -9.248 1.00 86.94 93 GLU A O 1
ATOM 664 N N . ILE A 1 94 ? 9.300 -8.577 -7.258 1.00 89.94 94 ILE A N 1
ATOM 665 C CA . ILE A 1 94 ? 9.609 -7.187 -7.615 1.00 89.94 94 ILE A CA 1
ATOM 666 C C . ILE A 1 94 ? 11.106 -6.996 -7.866 1.00 89.94 94 ILE A C 1
ATOM 668 O O . ILE A 1 94 ? 11.473 -6.146 -8.683 1.00 89.94 94 ILE A O 1
ATOM 672 N N . ARG A 1 95 ? 11.978 -7.726 -7.161 1.00 90.44 95 ARG A N 1
ATOM 673 C CA . ARG A 1 95 ? 13.427 -7.668 -7.395 1.00 90.44 95 ARG A CA 1
ATOM 674 C C . ARG A 1 95 ? 13.765 -8.188 -8.786 1.00 90.44 95 ARG A C 1
ATOM 676 O O . ARG A 1 95 ? 14.364 -7.436 -9.550 1.00 90.44 95 ARG A O 1
ATOM 683 N N . GLU A 1 96 ? 13.287 -9.378 -9.132 1.00 91.69 96 GLU A N 1
ATOM 684 C CA . GLU A 1 96 ? 13.490 -9.984 -10.455 1.00 91.69 96 GLU A CA 1
ATOM 685 C C . GLU A 1 96 ? 12.941 -9.086 -11.573 1.00 91.69 96 GLU A C 1
ATOM 687 O O . GLU A 1 96 ? 13.645 -8.743 -12.525 1.00 91.69 96 GLU A O 1
ATOM 692 N N . TYR A 1 97 ? 11.710 -8.590 -11.412 1.00 90.56 97 TYR A N 1
ATOM 693 C CA . TYR A 1 97 ? 11.093 -7.691 -12.387 1.00 90.56 97 TYR A CA 1
ATOM 694 C C . TYR A 1 97 ? 11.868 -6.375 -12.543 1.00 90.56 97 TYR A C 1
ATOM 696 O O . TYR A 1 97 ? 12.013 -5.843 -13.647 1.00 90.56 97 TYR A O 1
ATOM 704 N N . ARG A 1 98 ? 12.385 -5.822 -11.440 1.00 91.06 98 ARG A N 1
ATOM 705 C CA . ARG A 1 98 ? 13.175 -4.585 -11.458 1.00 91.06 98 ARG A CA 1
ATOM 706 C C . ARG A 1 98 ? 14.526 -4.788 -12.134 1.00 91.06 98 ARG A C 1
ATOM 708 O O . ARG A 1 98 ? 15.001 -3.858 -12.779 1.00 91.06 98 ARG A O 1
ATOM 715 N N . GLU A 1 99 ? 15.144 -5.951 -11.980 1.00 92.75 99 GLU A N 1
ATOM 716 C CA . GLU A 1 99 ? 16.395 -6.298 -12.656 1.00 92.75 99 GLU A CA 1
ATOM 717 C C . GLU A 1 99 ? 16.182 -6.417 -14.167 1.00 92.75 99 GLU A C 1
ATOM 719 O O . GLU A 1 99 ? 16.837 -5.690 -14.916 1.00 92.75 99 GLU A O 1
ATOM 724 N N . ALA A 1 100 ? 15.166 -7.167 -14.605 1.00 90.88 100 ALA A N 1
ATOM 725 C CA . ALA A 1 100 ? 14.795 -7.258 -16.020 1.00 90.88 100 ALA A CA 1
ATOM 726 C C . ALA A 1 100 ? 14.467 -5.879 -16.634 1.00 90.88 100 ALA A C 1
ATOM 728 O O . ALA A 1 100 ? 14.914 -5.530 -17.728 1.00 90.88 100 ALA A O 1
ATOM 729 N N . GLN A 1 101 ? 13.724 -5.037 -15.907 1.00 91.31 101 GLN A N 1
ATOM 730 C CA . GLN A 1 101 ? 13.421 -3.663 -16.325 1.00 91.31 101 GLN A CA 1
ATOM 731 C C . GLN A 1 101 ? 14.667 -2.780 -16.426 1.00 91.31 101 GLN A C 1
ATOM 733 O O . GLN A 1 101 ? 14.736 -1.928 -17.309 1.00 91.31 101 GLN A O 1
ATOM 738 N N . ARG A 1 102 ? 15.645 -2.936 -15.525 1.00 91.38 102 ARG A N 1
ATOM 739 C CA . ARG A 1 102 ? 16.888 -2.149 -15.557 1.00 91.38 102 ARG A CA 1
ATOM 740 C C . ARG A 1 102 ? 17.718 -2.476 -16.789 1.00 91.38 102 ARG A C 1
ATOM 742 O O . ARG A 1 102 ? 18.209 -1.542 -17.416 1.00 91.38 102 ARG A O 1
ATOM 749 N N . GLU A 1 103 ? 17.808 -3.749 -17.153 1.00 88.75 103 GLU A N 1
ATOM 750 C CA . GLU A 1 103 ? 18.496 -4.197 -18.366 1.00 88.75 103 GLU A CA 1
ATOM 751 C C . GLU A 1 103 ? 17.826 -3.621 -19.626 1.00 88.75 103 GLU A C 1
ATOM 753 O O . GLU A 1 103 ? 18.468 -2.956 -20.441 1.00 88.75 103 GLU A O 1
ATOM 758 N N . LEU A 1 104 ? 16.495 -3.729 -19.718 1.00 86.75 104 LEU A N 1
ATOM 759 C CA . LEU A 1 104 ? 1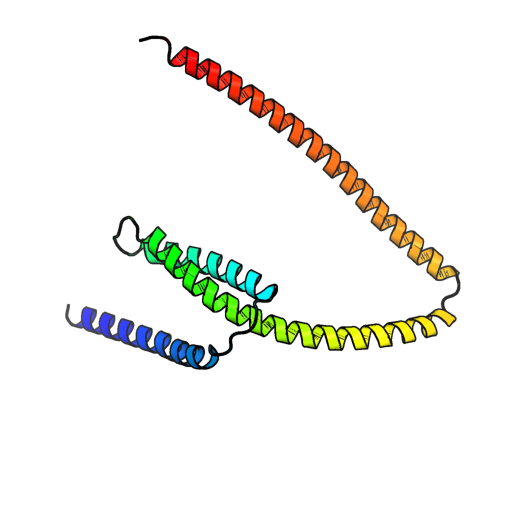5.702 -3.107 -20.787 1.00 86.75 104 LEU A CA 1
ATOM 760 C C . LEU A 1 104 ? 15.848 -1.578 -20.826 1.00 86.75 104 LEU A C 1
ATOM 762 O O . LEU A 1 104 ? 15.895 -0.980 -21.903 1.00 86.75 104 LEU A O 1
ATOM 766 N N . ALA A 1 105 ? 15.910 -0.920 -19.667 1.00 85.19 105 ALA A N 1
ATOM 767 C CA . ALA A 1 105 ? 16.094 0.524 -19.575 1.00 85.19 105 ALA A CA 1
ATOM 768 C C . ALA A 1 105 ? 17.502 0.957 -20.008 1.00 85.19 105 ALA A C 1
ATOM 770 O O . ALA A 1 105 ? 17.644 2.035 -20.584 1.00 85.19 105 ALA A O 1
ATOM 771 N N . GLN A 1 106 ? 18.529 0.141 -19.760 1.00 85.75 106 GLN A N 1
ATOM 772 C CA . GLN A 1 106 ? 19.893 0.385 -20.234 1.00 85.75 106 GLN A CA 1
ATOM 773 C C . GLN A 1 106 ? 19.987 0.214 -21.755 1.00 85.75 106 GLN A C 1
ATOM 775 O O . GLN A 1 106 ? 20.412 1.151 -22.429 1.00 85.75 106 GLN A O 1
ATOM 780 N N . ALA A 1 107 ? 19.448 -0.874 -22.311 1.00 81.38 107 ALA A N 1
ATOM 781 C CA . ALA A 1 107 ? 19.378 -1.075 -23.762 1.00 81.38 107 ALA A CA 1
ATOM 782 C C . ALA A 1 107 ? 18.569 0.033 -24.471 1.00 81.38 107 ALA A C 1
ATOM 784 O O . ALA A 1 107 ? 18.938 0.522 -25.541 1.00 81.38 107 ALA A O 1
ATOM 785 N N . ARG A 1 108 ? 17.479 0.510 -23.849 1.00 76.94 108 ARG A N 1
ATOM 786 C CA . ARG A 1 108 ? 16.705 1.652 -24.366 1.00 76.94 108 ARG A CA 1
ATOM 787 C C . ARG A 1 108 ? 17.481 2.965 -24.358 1.00 76.94 108 ARG A C 1
ATOM 789 O O . ARG A 1 108 ? 17.236 3.785 -25.239 1.00 76.94 108 ARG A O 1
ATOM 796 N N . LYS A 1 109 ? 18.386 3.192 -23.400 1.00 76.88 109 LYS A N 1
ATOM 797 C CA . LYS A 1 109 ? 19.222 4.404 -23.381 1.00 76.88 109 LYS A CA 1
ATOM 798 C C . LYS A 1 109 ? 20.182 4.430 -24.569 1.00 76.88 109 LYS A C 1
ATOM 800 O O . LYS A 1 109 ? 20.327 5.478 -25.185 1.00 76.88 109 LYS A O 1
ATOM 805 N N . GLU A 1 110 ? 20.753 3.293 -24.948 1.00 69.88 110 GLU A N 1
ATOM 806 C CA . GLU A 1 110 ? 21.630 3.194 -26.123 1.00 69.88 110 GLU A CA 1
ATOM 807 C C . GLU A 1 110 ? 20.854 3.396 -27.435 1.00 69.88 110 GLU A C 1
ATOM 809 O O . GLU A 1 110 ? 21.269 4.176 -28.295 1.00 69.88 110 GLU A O 1
ATOM 814 N N . ALA A 1 111 ? 19.658 2.809 -27.546 1.00 65.69 111 ALA A N 1
ATOM 815 C CA . ALA A 1 111 ? 18.766 3.045 -28.683 1.00 65.69 111 ALA A CA 1
ATOM 816 C C . ALA A 1 111 ? 18.261 4.503 -28.760 1.00 65.69 111 ALA A C 1
ATOM 818 O O . ALA A 1 111 ? 18.020 5.021 -29.853 1.00 65.69 111 ALA A O 1
ATOM 819 N N . ALA A 1 112 ? 18.109 5.183 -27.618 1.00 63.47 112 ALA A N 1
ATOM 820 C CA . ALA A 1 112 ? 17.753 6.600 -27.566 1.00 63.47 112 ALA A CA 1
ATOM 821 C C . ALA A 1 112 ? 18.905 7.508 -28.030 1.00 63.47 112 ALA A C 1
ATOM 823 O O . ALA A 1 112 ? 18.644 8.503 -28.699 1.00 63.47 112 ALA A O 1
ATOM 824 N N . ILE A 1 113 ? 20.162 7.147 -27.749 1.00 65.38 113 ILE A N 1
ATOM 825 C CA . ILE A 1 113 ? 21.340 7.887 -28.231 1.00 65.38 113 ILE A CA 1
ATOM 826 C C . ILE A 1 1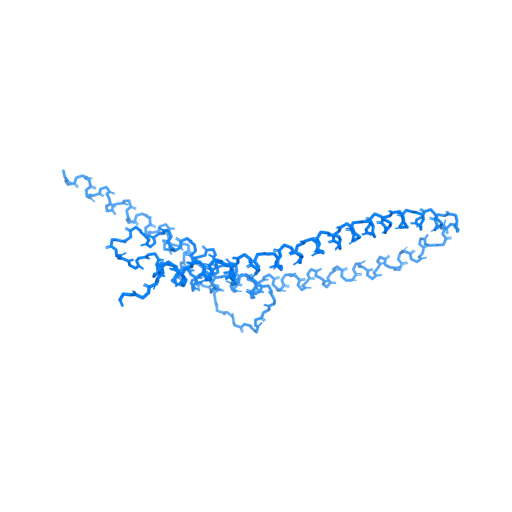13 ? 21.476 7.758 -29.756 1.00 65.38 113 ILE A C 1
ATOM 828 O O . ILE A 1 113 ? 21.722 8.754 -30.429 1.00 65.38 113 ILE A O 1
ATOM 832 N N . GLN A 1 114 ? 21.226 6.574 -30.327 1.00 59.53 114 GLN A N 1
ATOM 833 C CA . GLN A 1 114 ? 21.246 6.393 -31.787 1.00 59.53 114 GLN A CA 1
ATOM 834 C C . GLN A 1 114 ? 20.059 7.066 -32.493 1.00 59.53 114 GLN A C 1
ATOM 836 O O . GLN A 1 114 ? 20.236 7.661 -33.556 1.00 59.53 114 GLN A O 1
ATOM 841 N N . ARG A 1 115 ? 18.855 7.049 -31.898 1.00 58.78 115 ARG A N 1
ATOM 842 C CA . ARG A 1 115 ? 17.710 7.827 -32.415 1.00 58.78 115 ARG A CA 1
ATOM 843 C C . ARG A 1 115 ? 17.906 9.340 -32.292 1.00 58.78 115 ARG A C 1
ATOM 845 O O . ARG A 1 115 ? 17.331 10.079 -33.085 1.00 58.78 115 ARG A O 1
ATOM 852 N N . GLY A 1 116 ? 18.744 9.790 -31.359 1.00 54.12 116 GLY A N 1
ATOM 853 C CA . GLY A 1 116 ? 19.120 11.193 -31.187 1.00 54.12 116 GLY A CA 1
ATOM 854 C C . GLY A 1 116 ? 19.922 11.791 -32.349 1.00 54.12 116 GLY A C 1
ATOM 855 O O . GLY A 1 116 ? 20.041 13.006 -32.410 1.00 54.12 116 GLY A O 1
ATOM 856 N N . SER A 1 117 ? 20.418 10.986 -33.300 1.00 52.47 117 SER A N 1
ATOM 857 C CA . SER A 1 117 ? 21.168 11.496 -34.462 1.00 52.47 117 SER A CA 1
ATOM 858 C C . SER A 1 117 ? 20.293 11.984 -35.631 1.00 52.47 117 SER A C 1
ATOM 860 O O . SER A 1 117 ? 20.844 12.462 -36.617 1.00 52.47 117 SER A O 1
ATOM 862 N N . ASN A 1 118 ? 18.959 11.892 -35.535 1.00 54.72 118 ASN A N 1
ATOM 863 C CA . ASN A 1 118 ? 18.024 12.443 -36.533 1.00 54.72 118 ASN A CA 1
ATOM 864 C C . ASN A 1 118 ? 17.012 13.435 -35.942 1.00 54.72 118 ASN A C 1
ATOM 866 O O . ASN A 1 118 ? 16.146 13.921 -36.667 1.00 54.72 118 ASN A O 1
ATOM 870 N N . ILE A 1 119 ? 17.111 13.750 -34.650 1.00 50.34 119 ILE A N 1
ATOM 871 C CA . ILE A 1 119 ? 16.281 14.786 -34.040 1.00 50.34 119 ILE A CA 1
ATOM 872 C C . ILE A 1 119 ? 17.052 16.095 -34.167 1.00 50.34 119 ILE A C 1
ATOM 874 O O . ILE A 1 119 ? 17.964 16.387 -33.400 1.00 50.34 119 ILE A O 1
ATOM 878 N N . THR A 1 120 ? 16.719 16.839 -35.215 1.00 54.66 120 THR A N 1
ATOM 879 C CA . THR A 1 120 ? 17.177 18.207 -35.446 1.00 54.66 120 THR A CA 1
ATOM 880 C C . THR A 1 120 ? 16.837 19.056 -34.216 1.00 54.66 120 THR A C 1
ATOM 882 O O . THR A 1 120 ? 15.779 18.866 -33.612 1.00 54.66 120 THR A O 1
ATOM 885 N N . ASP A 1 121 ? 17.692 20.025 -33.871 1.00 55.41 121 ASP A N 1
ATOM 886 C CA . ASP A 1 121 ? 17.553 20.949 -32.724 1.00 55.41 121 ASP A CA 1
ATOM 887 C C . ASP A 1 121 ? 16.191 21.688 -32.643 1.00 55.41 121 ASP A C 1
ATOM 889 O O . ASP A 1 121 ? 15.870 22.315 -31.634 1.00 55.41 121 ASP A O 1
ATOM 893 N N . ALA A 1 122 ? 15.356 21.558 -33.678 1.00 54.47 122 ALA A N 1
ATOM 894 C CA . ALA A 1 122 ? 13.977 22.019 -33.754 1.00 54.47 122 ALA A CA 1
ATOM 895 C C . ALA A 1 122 ? 12.981 21.251 -32.848 1.00 54.47 122 ALA A C 1
ATOM 897 O O . ALA A 1 122 ? 12.073 21.878 -32.307 1.00 54.47 122 ALA A O 1
ATOM 898 N N . GLU A 1 123 ? 13.122 19.935 -32.616 1.00 54.78 123 GLU A N 1
ATOM 899 C CA . GLU A 1 123 ? 12.152 19.194 -31.770 1.00 54.78 123 GLU A CA 1
ATOM 900 C C . GLU A 1 123 ? 12.482 19.283 -30.264 1.00 54.78 123 GLU A C 1
ATOM 902 O O . GLU A 1 123 ? 11.594 19.165 -29.411 1.00 54.78 123 GLU A O 1
ATOM 907 N N . LEU A 1 124 ? 13.749 19.544 -29.908 1.00 51.84 124 LEU A N 1
ATOM 908 C CA . LEU A 1 124 ? 14.178 19.713 -28.511 1.00 51.84 124 LEU A CA 1
ATOM 909 C C . LEU A 1 124 ? 13.691 21.049 -27.909 1.00 51.84 124 LEU A C 1
ATOM 911 O O . LEU A 1 124 ? 13.420 21.127 -26.706 1.00 51.84 124 LEU A O 1
ATOM 915 N N . GLU A 1 125 ? 13.519 22.076 -28.745 1.00 55.84 125 GLU A N 1
ATOM 916 C CA . GLU A 1 125 ? 12.837 23.336 -28.409 1.00 55.84 125 GLU A CA 1
ATOM 917 C C . GLU A 1 125 ? 11.346 23.096 -28.092 1.00 55.84 125 GLU A C 1
ATOM 919 O O . GLU A 1 125 ? 10.837 23.545 -27.061 1.00 55.84 125 GLU A O 1
ATOM 924 N N . GLU A 1 126 ? 10.656 22.275 -28.888 1.00 56.00 126 GLU A N 1
ATOM 925 C CA . GLU A 1 126 ? 9.220 22.011 -28.726 1.00 56.00 126 GLU A CA 1
ATOM 926 C C . GLU A 1 126 ? 8.893 21.132 -27.497 1.00 56.00 126 GLU A C 1
ATOM 928 O O . GLU A 1 126 ? 7.833 21.266 -26.869 1.00 56.00 126 GLU A O 1
ATOM 933 N N . ALA A 1 127 ? 9.822 20.257 -27.094 1.00 53.59 127 ALA A N 1
ATOM 934 C CA . ALA A 1 127 ? 9.714 19.471 -25.864 1.00 53.59 127 ALA A CA 1
ATOM 935 C C . ALA A 1 127 ? 9.954 20.323 -24.600 1.00 53.59 127 ALA A C 1
ATOM 937 O O . ALA A 1 127 ? 9.267 20.136 -23.588 1.00 53.59 127 ALA A O 1
ATOM 938 N N . LYS A 1 128 ? 10.864 21.309 -24.654 1.00 59.81 128 LYS A N 1
ATOM 939 C CA . LYS A 1 128 ? 11.092 22.260 -23.550 1.00 59.81 128 LYS A CA 1
ATOM 940 C C . LYS A 1 128 ? 9.910 23.206 -23.344 1.00 59.81 128 LYS A C 1
ATOM 942 O O . LYS A 1 128 ? 9.530 23.437 -22.197 1.00 59.81 128 LYS A O 1
ATOM 947 N N . ILE A 1 129 ? 9.280 23.693 -24.416 1.00 57.88 129 ILE A N 1
ATOM 948 C CA . ILE A 1 129 ? 8.083 24.552 -24.322 1.00 57.88 129 ILE A CA 1
ATOM 949 C C . ILE A 1 129 ? 6.922 23.807 -23.632 1.00 57.88 129 ILE A C 1
ATOM 951 O O . ILE A 1 129 ? 6.217 24.384 -22.798 1.00 57.88 129 ILE A O 1
ATOM 955 N N . ARG A 1 130 ? 6.769 22.496 -23.873 1.00 64.75 130 ARG A N 1
ATOM 956 C CA . ARG A 1 130 ? 5.770 21.658 -23.178 1.00 64.75 130 ARG A CA 1
ATOM 957 C C . ARG A 1 130 ? 6.134 21.360 -21.716 1.00 64.75 130 ARG A C 1
ATOM 959 O O . ARG A 1 130 ? 5.240 21.353 -20.867 1.00 64.75 130 ARG A O 1
ATOM 966 N N . ALA A 1 131 ? 7.418 21.181 -21.397 1.00 58.31 131 ALA A N 1
ATOM 967 C CA . ALA A 1 131 ? 7.889 20.984 -20.022 1.00 58.31 131 ALA A CA 1
ATOM 968 C C . ALA A 1 131 ? 7.731 22.254 -19.157 1.00 58.31 131 ALA A C 1
ATOM 970 O O . ALA A 1 131 ? 7.216 22.176 -18.039 1.00 58.31 131 ALA A O 1
ATOM 971 N N . MET A 1 132 ? 8.047 23.436 -19.703 1.00 59.28 132 MET A N 1
ATOM 972 C CA . MET A 1 132 ? 7.873 24.722 -19.009 1.00 59.28 132 MET A CA 1
ATOM 973 C C . MET A 1 132 ? 6.394 25.039 -18.714 1.00 59.28 132 MET A C 1
ATOM 975 O O . MET A 1 132 ? 6.072 25.603 -17.667 1.00 59.28 132 MET A O 1
ATOM 979 N N . GLY A 1 133 ? 5.463 24.613 -19.579 1.00 65.69 133 GLY A N 1
ATOM 980 C CA . GLY A 1 133 ? 4.022 24.767 -19.342 1.00 65.69 133 GLY A CA 1
ATOM 981 C C . GLY A 1 133 ? 3.472 23.895 -18.203 1.00 65.69 133 GLY A C 1
ATOM 982 O O . GLY A 1 133 ? 2.571 24.319 -17.471 1.00 65.69 133 GLY A O 1
ATOM 983 N N . ALA A 1 134 ? 4.015 22.687 -18.018 1.00 62.84 134 ALA A N 1
ATOM 984 C CA . ALA A 1 134 ? 3.619 21.792 -16.928 1.00 62.84 134 ALA A CA 1
ATOM 985 C C . ALA A 1 134 ? 4.146 22.283 -15.568 1.00 62.84 134 ALA A C 1
ATOM 987 O O . ALA A 1 134 ? 3.407 22.294 -14.579 1.00 62.84 134 ALA A O 1
ATOM 988 N N . GLU A 1 135 ? 5.386 22.773 -15.527 1.00 69.44 135 GLU A N 1
ATOM 989 C CA . GLU A 1 135 ? 5.982 23.341 -14.314 1.00 69.44 135 GLU A CA 1
ATOM 990 C C . GLU A 1 135 ? 5.327 24.667 -13.900 1.00 69.44 135 GLU A C 1
ATOM 992 O O . GLU A 1 135 ? 5.138 24.913 -12.706 1.00 69.44 135 GLU A O 1
ATOM 997 N N . ALA A 1 136 ? 4.866 25.483 -14.856 1.00 73.44 136 ALA A N 1
ATOM 998 C CA . ALA A 1 136 ? 4.093 26.691 -14.559 1.00 73.44 136 ALA A CA 1
ATOM 999 C C . ALA A 1 136 ? 2.770 26.375 -13.836 1.00 73.44 136 ALA A C 1
ATOM 1001 O O . ALA A 1 136 ? 2.412 27.057 -12.871 1.00 73.44 136 ALA A O 1
ATOM 1002 N N . LYS A 1 137 ? 2.063 25.306 -14.237 1.00 77.00 137 LYS A N 1
ATOM 1003 C CA . LYS A 1 137 ? 0.860 24.831 -13.528 1.00 77.00 137 LYS A CA 1
ATOM 1004 C C . LYS A 1 137 ? 1.198 24.301 -12.132 1.00 77.00 137 LYS A C 1
ATOM 1006 O O . LYS A 1 137 ? 0.459 24.582 -11.190 1.00 77.00 137 LYS A O 1
ATOM 1011 N N . LEU A 1 138 ? 2.330 23.608 -11.975 1.00 67.81 138 LEU A N 1
ATOM 1012 C CA . LEU A 1 138 ? 2.795 23.115 -10.675 1.00 67.81 138 LEU A CA 1
ATOM 1013 C C . LEU A 1 138 ? 3.147 24.263 -9.715 1.00 67.81 138 LEU A C 1
ATOM 1015 O O . LEU A 1 138 ? 2.765 24.219 -8.547 1.00 67.81 138 LEU A O 1
ATOM 1019 N N . ASN A 1 139 ? 3.823 25.311 -10.192 1.00 76.62 139 ASN A N 1
ATOM 1020 C CA . ASN A 1 139 ? 4.141 26.486 -9.375 1.00 76.62 139 ASN A CA 1
ATOM 1021 C C . ASN A 1 139 ? 2.886 27.280 -8.990 1.00 76.62 139 ASN A C 1
ATOM 1023 O O . ASN A 1 139 ? 2.795 27.755 -7.858 1.00 76.62 139 ASN A O 1
ATOM 1027 N N . LYS A 1 140 ? 1.881 27.351 -9.872 1.00 80.50 140 LYS A N 1
ATOM 1028 C CA . LYS A 1 140 ? 0.583 27.968 -9.563 1.00 80.50 140 LYS A CA 1
ATOM 1029 C C . LYS A 1 140 ? -0.170 27.200 -8.469 1.00 80.50 140 LYS A C 1
ATOM 1031 O O . LYS A 1 140 ? -0.636 27.810 -7.512 1.00 80.50 140 LYS A O 1
ATOM 1036 N N . LEU A 1 141 ? -0.193 25.866 -8.554 1.00 75.56 141 LEU A N 1
ATOM 1037 C CA . LEU A 1 141 ? -0.797 24.993 -7.539 1.00 75.56 141 LEU A CA 1
ATOM 1038 C C . LEU A 1 141 ? -0.056 25.056 -6.195 1.00 75.56 141 LEU A C 1
ATOM 1040 O O . LEU A 1 141 ? -0.689 25.092 -5.144 1.00 75.56 141 LEU A O 1
ATOM 1044 N N . LYS A 1 142 ? 1.281 25.116 -6.202 1.00 78.19 142 LYS A N 1
ATOM 1045 C CA . LYS A 1 142 ? 2.077 25.275 -4.971 1.00 78.19 142 LYS A CA 1
ATOM 1046 C C . LYS A 1 142 ? 1.810 26.615 -4.282 1.00 78.19 142 LYS A C 1
ATOM 1048 O O . LYS A 1 142 ? 1.705 26.652 -3.059 1.00 78.19 142 LYS A O 1
ATOM 1053 N N . MET A 1 143 ? 1.668 27.696 -5.049 1.00 76.62 143 MET A N 1
ATOM 1054 C CA . MET A 1 143 ? 1.296 29.019 -4.529 1.00 76.62 143 MET A CA 1
ATOM 1055 C C . MET A 1 143 ? -0.118 29.017 -3.928 1.00 76.62 143 MET A C 1
ATOM 1057 O O . MET A 1 143 ? -0.335 29.574 -2.853 1.00 76.62 143 MET A O 1
ATOM 1061 N N . GLU A 1 144 ? -1.061 28.328 -4.571 1.00 82.25 144 GLU A N 1
ATOM 1062 C CA . GLU A 1 144 ? -2.429 28.161 -4.068 1.00 82.25 144 GLU A CA 1
ATOM 1063 C C . GLU A 1 144 ? -2.465 27.344 -2.767 1.00 82.25 144 GLU A C 1
ATOM 1065 O O . GLU A 1 144 ? -3.087 27.749 -1.781 1.00 82.25 144 GLU A O 1
ATOM 1070 N N . GLN A 1 145 ? -1.707 26.247 -2.702 1.00 77.00 145 GLN A N 1
ATOM 1071 C CA . GLN A 1 145 ? -1.577 25.462 -1.476 1.00 77.00 145 GLN A CA 1
ATOM 1072 C C . GLN A 1 145 ? -0.872 26.235 -0.354 1.00 77.00 145 GLN A C 1
ATOM 1074 O O . GLN A 1 145 ? -1.287 26.130 0.798 1.00 77.00 145 GLN A O 1
ATOM 1079 N N . ALA A 1 146 ? 0.133 27.062 -0.656 1.00 83.75 146 ALA A N 1
ATOM 1080 C CA . ALA A 1 146 ? 0.791 27.907 0.342 1.00 83.75 146 ALA A CA 1
ATOM 1081 C C . ALA A 1 146 ? -0.177 28.930 0.969 1.00 83.75 146 ALA A C 1
ATOM 1083 O O . ALA A 1 146 ? -0.127 29.172 2.179 1.00 83.75 146 ALA A O 1
ATOM 1084 N N . ALA A 1 147 ? -1.106 29.478 0.178 1.00 86.25 147 ALA A N 1
ATOM 1085 C CA . ALA A 1 147 ? -2.156 30.365 0.675 1.00 86.25 147 ALA A CA 1
ATOM 1086 C C . ALA A 1 147 ? -3.173 29.628 1.570 1.00 86.25 147 ALA A C 1
ATOM 1088 O O . ALA A 1 147 ? -3.555 30.143 2.625 1.00 86.25 147 ALA A O 1
ATOM 1089 N N . LEU A 1 148 ? -3.561 28.399 1.205 1.00 80.88 148 LEU A N 1
ATOM 1090 C CA . LEU A 1 148 ? -4.436 27.553 2.028 1.00 80.88 148 LEU A CA 1
ATOM 1091 C C . LEU A 1 148 ? -3.768 27.135 3.343 1.00 80.88 148 LEU A C 1
ATOM 1093 O O . LEU A 1 148 ? -4.401 27.183 4.397 1.00 80.88 148 LEU A O 1
ATOM 1097 N N . ILE A 1 149 ? -2.475 26.799 3.311 1.00 84.12 149 ILE A N 1
ATOM 1098 C CA . ILE A 1 149 ? -1.691 26.475 4.511 1.00 84.12 149 ILE A CA 1
ATOM 1099 C C . ILE A 1 149 ? -1.636 27.679 5.458 1.00 84.12 149 ILE A C 1
ATOM 1101 O O . ILE A 1 149 ? -1.767 27.509 6.671 1.00 84.12 149 ILE A O 1
ATOM 1105 N N . LYS A 1 150 ? -1.499 28.901 4.928 1.00 89.69 150 LYS A N 1
ATOM 1106 C CA . LYS A 1 150 ? -1.498 30.125 5.738 1.00 89.69 150 LYS A CA 1
ATOM 1107 C C . LYS A 1 150 ? -2.836 30.335 6.455 1.00 89.69 150 LYS A C 1
ATOM 1109 O O . LYS A 1 150 ? -2.840 30.522 7.670 1.00 89.69 150 LYS A O 1
ATOM 1114 N N . ARG A 1 151 ? -3.962 30.191 5.745 1.00 83.75 151 ARG A N 1
ATOM 1115 C CA . ARG A 1 151 ? -5.304 30.271 6.353 1.00 83.75 151 ARG A CA 1
ATOM 1116 C C . ARG A 1 151 ? -5.570 29.155 7.361 1.00 83.75 151 ARG A C 1
ATOM 1118 O O . ARG A 1 151 ? -6.176 29.400 8.398 1.00 83.75 151 ARG A O 1
ATOM 1125 N N . ALA A 1 152 ? -5.084 27.941 7.104 1.00 84.25 152 ALA A N 1
ATOM 1126 C CA . ALA A 1 152 ? -5.181 26.840 8.062 1.00 84.25 152 ALA A CA 1
ATOM 1127 C C . ALA A 1 152 ? -4.405 27.129 9.361 1.00 84.25 152 ALA A C 1
ATOM 1129 O O . ALA A 1 152 ? -4.813 26.699 10.441 1.00 84.25 152 ALA A O 1
ATOM 1130 N N . LYS A 1 153 ? -3.300 27.878 9.267 1.00 89.94 153 LYS A N 1
ATOM 1131 C CA . LYS A 1 153 ? -2.507 28.317 10.420 1.00 89.94 153 LYS A CA 1
ATOM 1132 C C . LYS A 1 153 ? -3.230 29.398 11.229 1.00 89.94 153 LYS A C 1
ATOM 1134 O O . LYS A 1 153 ? -3.338 29.256 12.442 1.00 89.94 153 LYS A O 1
ATOM 1139 N N . GLU A 1 154 ? -3.806 30.395 10.557 1.00 89.81 154 GLU A N 1
ATOM 1140 C CA . GLU A 1 154 ? -4.646 31.424 11.194 1.00 89.81 154 GLU A CA 1
ATOM 1141 C C . GLU A 1 154 ? -5.868 30.802 11.889 1.00 89.81 154 GLU A C 1
ATOM 1143 O O . GLU A 1 154 ? -6.177 31.145 13.028 1.00 89.81 154 GLU A O 1
ATOM 1148 N N . LEU A 1 155 ? -6.516 29.810 11.265 1.00 83.94 155 LEU A N 1
ATOM 1149 C CA . LEU A 1 155 ? -7.643 29.087 11.863 1.00 83.94 155 LEU A CA 1
ATOM 1150 C C . LEU A 1 155 ? -7.235 28.309 13.125 1.00 83.94 155 LEU A C 1
ATOM 1152 O O . LEU A 1 155 ? -8.005 28.239 14.083 1.00 83.94 155 LEU A O 1
ATOM 1156 N N . LYS A 1 156 ? -6.026 27.732 13.148 1.00 88.75 156 LYS A N 1
ATOM 1157 C CA . LYS A 1 156 ? -5.477 27.087 14.351 1.00 88.75 156 LYS A CA 1
ATOM 1158 C C . LYS A 1 156 ? -5.248 28.093 15.475 1.00 88.75 156 LYS A C 1
ATOM 1160 O O . LYS A 1 156 ? -5.583 27.791 16.616 1.00 88.75 156 LYS A O 1
ATOM 1165 N N . GLU A 1 157 ? -4.714 29.272 15.168 1.00 90.81 157 GLU A N 1
ATOM 1166 C CA . GLU A 1 157 ? -4.517 30.329 16.166 1.00 90.81 157 GLU A CA 1
ATOM 1167 C C . GLU A 1 157 ? -5.847 30.879 16.700 1.00 90.81 157 GLU A C 1
ATOM 1169 O O . GLU A 1 157 ? -5.976 31.090 17.904 1.00 90.81 157 GLU A O 1
ATOM 1174 N N . LEU A 1 158 ? -6.857 31.043 15.840 1.00 85.44 158 LEU A N 1
ATOM 1175 C CA . LEU A 1 158 ? -8.210 31.452 16.231 1.00 85.44 158 LEU A CA 1
ATOM 1176 C C . LEU A 1 158 ? -8.887 30.415 17.135 1.00 85.44 158 LEU A C 1
ATOM 1178 O O . LEU A 1 158 ? -9.354 30.776 18.213 1.00 85.44 158 LEU A O 1
ATOM 1182 N N . ARG A 1 159 ? -8.855 29.127 16.769 1.00 89.00 159 ARG A N 1
ATOM 1183 C CA . ARG A 1 159 ? -9.379 28.047 17.628 1.00 89.00 159 ARG A CA 1
ATOM 1184 C C . ARG A 1 159 ? -8.651 27.965 18.967 1.00 89.00 159 ARG A C 1
ATOM 1186 O O . ARG A 1 159 ? -9.281 27.716 19.987 1.00 89.00 159 ARG A O 1
ATOM 1193 N N . ALA A 1 160 ? -7.342 28.217 18.990 1.00 90.94 160 ALA A N 1
ATOM 1194 C CA . ALA A 1 160 ? -6.574 28.244 20.232 1.00 90.94 160 AL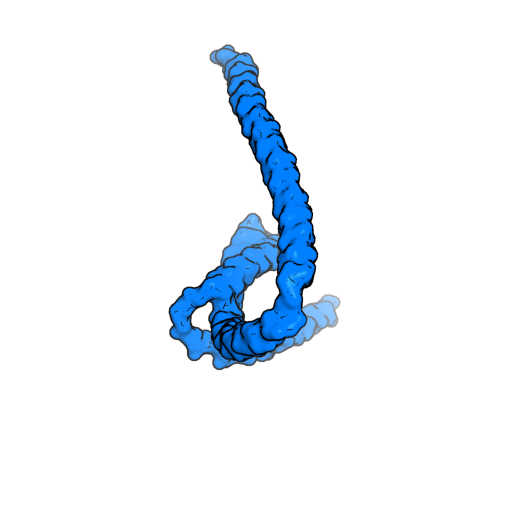A A CA 1
ATOM 1195 C C . ALA A 1 160 ? -6.935 29.436 21.138 1.00 90.94 160 ALA A C 1
ATOM 1197 O O . ALA A 1 160 ? -6.731 29.357 22.348 1.00 90.94 160 ALA A O 1
ATOM 1198 N N . ARG A 1 161 ? -7.448 30.545 20.585 1.00 88.50 161 ARG A N 1
ATOM 1199 C CA . ARG A 1 161 ? -8.002 31.660 21.375 1.00 88.50 161 ARG A CA 1
ATOM 1200 C C . ARG A 1 161 ? -9.410 31.348 21.871 1.00 88.50 161 ARG A C 1
ATOM 1202 O O . ARG A 1 161 ? -9.706 31.609 23.029 1.00 88.50 161 ARG A O 1
ATOM 1209 N N . GLU A 1 162 ? -10.236 30.745 21.023 1.00 88.62 162 GLU A N 1
ATOM 1210 C CA . GLU A 1 162 ? -11.595 30.313 21.365 1.00 88.62 162 GLU A CA 1
ATOM 1211 C C . GLU A 1 162 ? -11.592 29.293 22.515 1.00 88.62 162 GLU A C 1
ATOM 1213 O O . GLU A 1 162 ? -12.354 29.430 23.465 1.00 88.62 162 GLU A O 1
ATOM 1218 N N . GLN A 1 163 ? -10.656 28.337 22.496 1.00 85.75 163 GLN A N 1
ATOM 1219 C CA . GLN A 1 163 ? -10.478 27.365 23.580 1.00 85.75 163 GLN A CA 1
ATOM 1220 C C . GLN A 1 163 ? -10.096 28.016 24.916 1.00 85.75 163 GLN A C 1
ATOM 1222 O O . GLN A 1 163 ? -10.621 27.612 25.947 1.00 85.75 163 GLN A O 1
ATOM 1227 N N . ARG A 1 164 ? -9.244 29.051 24.912 1.00 87.19 164 ARG A N 1
ATOM 1228 C CA . ARG A 1 164 ? -8.898 29.786 26.144 1.00 87.19 164 ARG A CA 1
ATOM 1229 C C . ARG A 1 164 ? -10.086 30.572 26.695 1.00 87.19 164 ARG A C 1
ATOM 1231 O O . ARG A 1 164 ? -10.293 30.582 27.900 1.00 87.19 164 ARG A O 1
ATOM 1238 N N . ALA A 1 165 ? -10.881 31.191 25.822 1.00 84.50 165 ALA A N 1
ATOM 1239 C CA . ALA A 1 165 ? -12.085 31.911 26.234 1.00 84.50 165 ALA A CA 1
ATOM 1240 C C . ALA A 1 165 ? -13.168 30.966 26.784 1.00 84.50 165 ALA A C 1
ATOM 1242 O O . ALA A 1 165 ? -13.842 31.303 27.752 1.00 84.50 165 ALA A O 1
ATOM 1243 N N . LEU A 1 166 ? -13.316 29.770 26.200 1.00 84.81 166 LEU A N 1
ATOM 1244 C CA . LEU A 1 166 ? -14.211 28.729 26.715 1.00 84.81 166 LEU A CA 1
ATOM 1245 C C . LEU A 1 166 ? -13.761 28.202 28.082 1.00 84.81 166 LEU A C 1
ATOM 1247 O O . LEU A 1 166 ? -14.604 27.958 28.937 1.00 84.81 166 LEU A O 1
ATOM 1251 N N . GLU A 1 167 ? -12.454 28.073 28.311 1.00 87.81 167 GLU A N 1
ATOM 1252 C CA . GLU A 1 167 ? -11.904 27.671 29.610 1.00 87.81 167 GLU A CA 1
ATOM 1253 C C . GLU A 1 167 ? -12.122 28.748 30.689 1.00 87.81 167 GLU A C 1
ATOM 1255 O O . GLU A 1 167 ? -12.454 28.425 31.829 1.00 87.81 167 GLU A O 1
ATOM 1260 N N . GLU A 1 168 ? -12.012 30.035 30.341 1.00 83.50 168 GLU A N 1
ATOM 1261 C CA . GLU A 1 168 ? -12.387 31.139 31.240 1.00 83.50 168 GLU A CA 1
ATOM 1262 C C . GLU A 1 168 ? -13.892 31.147 31.548 1.00 83.50 168 GLU A C 1
ATOM 1264 O O . GLU A 1 168 ? -14.283 31.359 32.696 1.00 83.50 168 GLU A O 1
ATOM 1269 N N . LEU A 1 169 ? -14.736 30.856 30.553 1.00 79.56 169 LEU A N 1
ATOM 1270 C CA . LEU A 1 169 ? -16.182 30.693 30.730 1.00 79.56 169 LEU A CA 1
ATOM 1271 C C . LEU A 1 169 ? -16.526 29.520 31.654 1.00 79.56 169 LEU A C 1
ATOM 1273 O O . LEU A 1 169 ? -17.382 29.679 32.519 1.00 79.56 169 LEU A O 1
ATOM 1277 N N . ASP A 1 170 ? -15.849 28.378 31.520 1.00 82.50 170 ASP A N 1
ATOM 1278 C CA . ASP A 1 170 ? -16.050 27.215 32.394 1.00 82.50 170 ASP A CA 1
ATOM 1279 C C . ASP A 1 170 ? -15.577 27.500 33.831 1.00 82.50 170 ASP A C 1
ATOM 1281 O O . ASP A 1 170 ? -16.271 27.176 34.792 1.00 82.50 170 ASP A O 1
ATOM 1285 N N . ARG A 1 171 ? -14.462 28.228 34.002 1.00 81.19 171 ARG A N 1
ATOM 1286 C CA . ARG A 1 171 ? -14.022 28.711 35.325 1.00 81.19 171 ARG A CA 1
ATOM 1287 C C . ARG A 1 171 ? -15.014 29.673 35.977 1.00 81.19 171 ARG A C 1
ATOM 1289 O O . ARG A 1 171 ? -15.174 29.633 37.193 1.00 81.19 171 ARG A O 1
ATOM 1296 N N . LEU A 1 172 ? -15.660 30.543 35.200 1.00 79.38 172 LEU A N 1
ATOM 1297 C CA . LEU A 1 172 ? -16.708 31.435 35.706 1.00 79.38 172 LEU A CA 1
ATOM 1298 C C . LEU A 1 172 ? -18.014 30.677 35.995 1.00 79.38 172 LEU A C 1
ATOM 1300 O O . LEU A 1 172 ? -18.707 31.012 36.954 1.00 79.38 172 LEU A O 1
ATOM 1304 N N . ALA A 1 173 ? -18.340 29.654 35.199 1.00 78.19 173 ALA A N 1
ATOM 1305 C CA . ALA A 1 173 ? -19.509 28.797 35.396 1.00 78.19 173 ALA A CA 1
ATOM 1306 C C . ALA A 1 173 ? -19.368 27.880 36.624 1.00 78.19 173 ALA A C 1
ATOM 1308 O O . ALA A 1 173 ? -20.353 27.640 37.317 1.00 78.19 173 ALA A O 1
ATOM 1309 N N . GLN A 1 174 ? -18.151 27.430 36.940 1.00 76.38 174 GLN A N 1
ATOM 1310 C CA . GLN A 1 174 ? -17.811 26.696 38.168 1.00 76.38 174 GLN A CA 1
ATOM 1311 C C . GLN A 1 174 ? -17.505 27.629 39.355 1.00 76.38 174 GLN A C 1
ATOM 1313 O O . GLN A 1 174 ? -16.787 27.237 40.276 1.00 76.38 174 GLN A O 1
ATOM 1318 N N . GLY A 1 175 ? -18.024 28.866 39.331 1.00 52.19 175 GLY A N 1
ATOM 1319 C CA . GLY A 1 175 ? -17.869 29.856 40.399 1.00 52.19 175 GLY A CA 1
ATOM 1320 C C . GLY A 1 175 ? -18.103 29.271 41.804 1.00 52.19 175 GLY A C 1
ATOM 1321 O O . GLY A 1 175 ? -18.835 28.291 41.947 1.00 52.19 175 GLY A O 1
ATOM 1322 N N . PRO A 1 176 ? -17.449 29.840 42.835 1.00 56.00 176 PRO A N 1
ATOM 1323 C CA . PRO A 1 176 ? -17.214 29.165 44.106 1.00 56.00 176 PRO A CA 1
ATOM 1324 C C . PRO A 1 176 ? -18.527 28.732 44.761 1.00 56.00 176 PRO A C 1
ATOM 1326 O O . PRO A 1 176 ? -19.382 29.568 45.058 1.00 56.00 176 PRO A O 1
ATOM 1329 N N . MET A 1 177 ? -18.649 27.419 44.966 1.00 50.72 177 MET A N 1
ATOM 1330 C CA . MET A 1 177 ? -19.570 26.819 45.934 1.00 50.72 177 MET A CA 1
ATOM 1331 C C . MET A 1 177 ? -19.189 27.252 47.350 1.00 50.72 177 MET A C 1
ATOM 1333 O O . MET A 1 177 ? -17.968 27.326 47.628 1.00 50.72 177 MET A O 1
#

pLDDT: mean 77.13, std 14.57, range [44.19, 96.69]